Protein AF-A0A817S2L3-F1 (afdb_monomer_lite)

pLDDT: mean 77.54, std 12.98, range [33.69, 95.69]

Radius of gyration: 27.95 Å; chains: 1; bounding box: 59×43×72 Å

Secondary structure (DSSP, 8-state):
-----HHHHHHHHHHHTT-SEEEEEGGGGGGHHHHHHHHHHTT---PEEEEE-----TT----HHHHHHHHHTT-------SSEEEEEETT-S-SSPEEEEEESSSS-GGG-EEEEEE-SEEEEEGGGB-SS--TT--SBBTTB-EEPTTT--EEEEEEEEE-SS-EEEEEEE-----

Foldseek 3Di:
DDDDDCLQVVLVVCQVVVPQEAEEAPVCVVSVVSSQVNCVVVVTDGHHYDHDHDDDDPPDDPDPVVVVVCVVVVDADDDDADAWAKEAAPPDPDPDWDWAWAQRDPPCCVNGTDIDTDDRIDIDHPVQEDQDDDPPRQGAYQPHWDDDPRPRWIKHFDDWDDDPVHIHTYIYTDPPDD

Sequence (178 aa):
CIYPTYDYIHCLNDSIENITYSLCTKEFQSRRSSYYWLCNALDLYCPVQWEYDRLNLQYIVVSKRKIVKLIENNIVRVMVVLDPLKVTITNFPNERMTELAVLNFPVEESRGSHPIQFDSVMYIEKSDISENLTKDFKRLTPNQPCGLKHVALVITTQDIIRCVFNRTITLKEDKRES

Structure (mmCIF, N/CA/C/O backbone):
data_AF-A0A817S2L3-F1
#
_entry.id   AF-A0A817S2L3-F1
#
loop_
_atom_site.group_PDB
_atom_site.id
_atom_site.type_symbol
_atom_site.label_atom_id
_atom_site.label_alt_id
_atom_site.label_comp_id
_atom_site.label_asym_id
_atom_site.label_entity_id
_atom_site.label_seq_id
_atom_site.pdbx_PDB_ins_code
_atom_site.Cartn_x
_atom_site.Cartn_y
_atom_site.Cartn_z
_atom_site.occupancy
_atom_site.B_iso_or_equiv
_atom_site.auth_seq_id
_atom_site.auth_comp_id
_atom_site.auth_asym_id
_atom_site.auth_atom_id
_atom_site.pdbx_PDB_model_num
ATOM 1 N N . CYS A 1 1 ? 7.909 14.314 -33.955 1.00 77.69 1 CYS A N 1
ATOM 2 C CA . CYS A 1 1 ? 9.041 13.847 -33.123 1.00 77.69 1 CYS A CA 1
ATOM 3 C C . CYS A 1 1 ? 8.978 12.326 -33.012 1.00 77.69 1 CYS A C 1
ATOM 5 O O . CYS A 1 1 ? 7.872 11.814 -32.881 1.00 77.69 1 CYS A O 1
ATOM 7 N N . ILE A 1 2 ? 10.112 11.624 -33.111 1.00 94.06 2 ILE A N 1
ATOM 8 C CA . ILE A 1 2 ? 10.205 10.153 -33.021 1.00 94.06 2 ILE A CA 1
ATOM 9 C C . ILE A 1 2 ? 10.892 9.803 -31.694 1.00 94.06 2 ILE A C 1
ATOM 11 O O . ILE A 1 2 ? 11.887 10.439 -31.356 1.00 94.06 2 ILE A O 1
ATOM 15 N N . TYR A 1 3 ? 10.364 8.819 -30.957 1.00 94.81 3 TYR A N 1
ATOM 16 C CA . TYR A 1 3 ? 10.923 8.352 -29.683 1.00 94.81 3 TYR A CA 1
ATOM 17 C C . TYR A 1 3 ? 11.269 6.860 -29.760 1.00 94.81 3 TYR A C 1
ATOM 19 O O . TYR A 1 3 ? 10.450 6.089 -30.271 1.00 94.81 3 TYR A O 1
ATOM 27 N N . PRO A 1 4 ? 12.445 6.438 -29.264 1.00 94.44 4 PRO A N 1
ATOM 28 C CA . PRO A 1 4 ? 12.820 5.033 -29.269 1.00 94.44 4 PRO A CA 1
ATOM 29 C C . PRO A 1 4 ? 12.088 4.233 -28.179 1.00 94.44 4 PRO A C 1
ATOM 31 O O . PRO A 1 4 ? 11.595 4.780 -27.191 1.00 94.44 4 PRO A O 1
ATOM 34 N N . THR A 1 5 ? 11.992 2.918 -28.378 1.00 94.88 5 THR A N 1
ATOM 35 C CA . THR A 1 5 ? 11.349 1.990 -27.437 1.00 94.88 5 THR A CA 1
ATOM 36 C C . THR A 1 5 ? 12.317 1.550 -26.339 1.00 94.88 5 THR A C 1
ATOM 38 O O . THR A 1 5 ? 13.533 1.663 -26.480 1.00 94.88 5 THR A O 1
ATOM 41 N N . TYR A 1 6 ? 11.781 0.996 -25.247 1.00 93.00 6 TYR A N 1
ATOM 42 C CA . TYR A 1 6 ? 12.590 0.486 -24.133 1.00 93.00 6 TYR A CA 1
ATOM 43 C C . TYR A 1 6 ? 13.641 -0.539 -24.585 1.00 93.00 6 TYR A C 1
ATOM 45 O O . TYR A 1 6 ? 14.807 -0.400 -24.235 1.00 93.00 6 TYR A O 1
ATOM 53 N N . ASP A 1 7 ? 13.253 -1.509 -25.420 1.00 92.00 7 ASP A N 1
ATOM 54 C CA . ASP A 1 7 ? 14.154 -2.579 -25.874 1.00 92.00 7 ASP A CA 1
ATOM 55 C C . ASP A 1 7 ? 15.309 -2.058 -26.738 1.00 92.00 7 ASP A C 1
ATOM 57 O O . ASP A 1 7 ? 16.362 -2.683 -26.787 1.00 92.00 7 ASP A O 1
ATOM 61 N N . TYR A 1 8 ? 15.125 -0.903 -27.386 1.00 92.81 8 TYR A N 1
ATOM 62 C CA . TYR A 1 8 ? 16.171 -0.251 -28.167 1.00 92.81 8 TYR A CA 1
ATOM 63 C C . TYR A 1 8 ? 17.132 0.552 -27.282 1.00 92.81 8 TYR A C 1
ATOM 65 O O . TYR A 1 8 ? 18.340 0.492 -27.466 1.00 92.81 8 TYR A O 1
ATOM 73 N N . ILE A 1 9 ? 16.608 1.307 -26.310 1.00 94.69 9 ILE A N 1
ATOM 74 C CA . ILE A 1 9 ? 17.417 2.216 -25.479 1.00 94.69 9 ILE A CA 1
ATOM 75 C C . ILE A 1 9 ? 18.167 1.466 -24.377 1.00 94.69 9 ILE A C 1
ATOM 77 O O . ILE A 1 9 ? 19.278 1.851 -24.037 1.00 94.69 9 ILE A O 1
ATOM 81 N N . HIS A 1 10 ? 17.575 0.418 -23.803 1.00 92.75 10 HIS A N 1
ATOM 82 C CA . HIS A 1 10 ? 18.102 -0.221 -22.597 1.00 92.75 10 HIS A CA 1
ATOM 83 C C . HIS A 1 10 ? 19.536 -0.739 -22.783 1.00 92.75 10 HIS A C 1
ATOM 85 O O . HIS A 1 10 ? 20.422 -0.368 -22.021 1.00 92.75 10 HIS A O 1
ATOM 91 N N . CYS A 1 11 ? 19.788 -1.512 -23.843 1.00 92.44 11 CYS A N 1
ATOM 92 C CA . CYS A 1 11 ? 21.127 -2.029 -24.131 1.00 92.44 11 CYS A CA 1
ATOM 93 C C . CYS A 1 11 ? 22.105 -0.951 -24.610 1.00 92.44 11 CYS A C 1
ATOM 95 O O . CYS A 1 11 ? 23.299 -1.043 -24.337 1.00 92.44 11 CYS A O 1
ATOM 97 N N . LEU A 1 12 ? 21.608 0.077 -25.309 1.00 93.19 12 LEU A N 1
ATOM 98 C CA . LEU A 1 12 ? 22.420 1.207 -25.754 1.00 93.19 12 LEU A CA 1
ATOM 99 C C . LEU A 1 12 ? 22.951 1.996 -24.561 1.00 93.19 12 LEU A C 1
ATOM 101 O O . LEU A 1 12 ? 24.146 2.265 -24.500 1.00 93.19 12 LEU A O 1
ATOM 105 N N . ASN A 1 13 ? 22.080 2.332 -23.610 1.00 94.62 13 ASN A N 1
ATOM 106 C CA . ASN A 1 13 ? 22.473 3.063 -22.413 1.00 94.62 13 ASN A CA 1
ATOM 107 C C . ASN A 1 13 ? 23.458 2.252 -21.572 1.00 94.62 13 ASN A C 1
ATOM 109 O O . ASN A 1 13 ? 24.509 2.780 -21.228 1.00 94.62 13 ASN A O 1
ATOM 113 N N . ASP A 1 14 ? 23.176 0.971 -21.318 1.00 95.62 14 ASP A N 1
ATOM 114 C CA . ASP A 1 14 ? 24.086 0.124 -20.540 1.00 95.62 14 ASP A CA 1
ATOM 115 C C . ASP A 1 14 ? 25.468 0.003 -21.205 1.00 95.62 14 ASP A C 1
ATOM 117 O O . ASP A 1 14 ? 26.495 0.006 -20.525 1.00 95.62 14 ASP A O 1
ATOM 121 N N . SER A 1 15 ? 25.506 -0.069 -22.540 1.00 93.94 15 SER A N 1
ATOM 122 C CA . SER A 1 15 ? 26.752 -0.099 -23.304 1.00 93.94 15 SER A CA 1
ATOM 123 C C . SER A 1 15 ? 27.521 1.223 -23.213 1.00 93.94 15 SER A C 1
ATOM 125 O O . SER A 1 15 ? 28.708 1.222 -22.892 1.00 93.94 15 SER A O 1
ATOM 127 N N . ILE A 1 16 ? 26.844 2.358 -23.434 1.00 94.88 16 ILE A N 1
ATOM 128 C CA . ILE A 1 16 ? 27.438 3.706 -23.383 1.00 94.88 16 ILE A CA 1
ATOM 129 C C . ILE A 1 16 ? 27.963 4.027 -21.978 1.00 94.88 16 ILE A C 1
ATOM 131 O O . ILE A 1 16 ? 29.036 4.614 -21.832 1.00 94.88 16 ILE A O 1
ATOM 135 N N . GLU A 1 17 ? 27.227 3.628 -20.943 1.00 95.44 17 GLU A N 1
ATOM 136 C CA . GLU A 1 17 ? 27.606 3.823 -19.541 1.00 95.44 17 GLU A CA 1
ATOM 137 C C . GLU A 1 17 ? 28.645 2.795 -19.054 1.00 95.44 17 GLU A C 1
ATOM 139 O O . GLU A 1 17 ? 29.128 2.900 -17.927 1.00 95.44 17 GLU A O 1
ATOM 144 N N . ASN A 1 18 ? 29.049 1.840 -19.904 1.00 93.75 18 ASN A N 1
ATOM 145 C CA . ASN A 1 18 ? 29.973 0.748 -19.582 1.00 93.75 18 ASN A CA 1
ATOM 146 C C . ASN A 1 18 ? 29.537 -0.065 -18.349 1.00 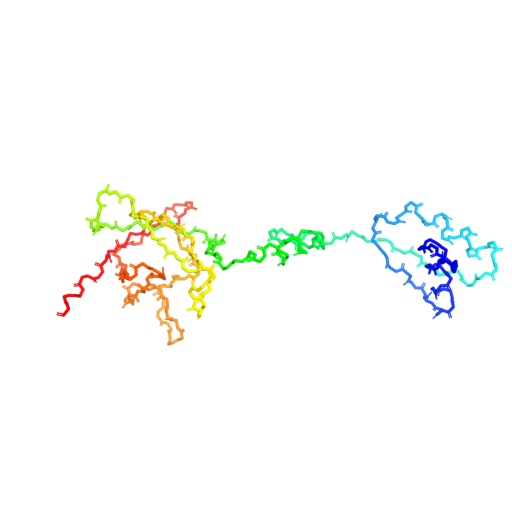93.75 18 ASN A C 1
ATOM 148 O O . ASN A 1 18 ? 30.346 -0.421 -17.486 1.00 93.75 18 ASN A O 1
ATOM 152 N N . ILE A 1 19 ? 28.242 -0.367 -18.257 1.00 92.69 19 ILE A N 1
ATOM 153 C CA . ILE A 1 19 ? 27.680 -1.186 -17.184 1.00 92.69 19 ILE A CA 1
ATOM 154 C C . ILE A 1 19 ? 28.223 -2.609 -17.297 1.00 92.69 19 ILE A C 1
ATOM 156 O O . ILE A 1 19 ? 28.117 -3.251 -18.329 1.00 92.69 19 ILE A O 1
ATOM 160 N N . THR A 1 20 ? 28.788 -3.153 -16.225 1.00 91.31 20 THR A N 1
ATOM 161 C CA . THR A 1 20 ? 29.320 -4.529 -16.245 1.00 91.31 20 THR A CA 1
ATOM 162 C C . THR A 1 20 ? 28.220 -5.577 -16.070 1.00 91.31 20 THR A C 1
ATOM 164 O O . THR A 1 20 ? 28.194 -6.583 -16.781 1.00 91.31 20 THR A O 1
ATOM 167 N N . TYR A 1 21 ? 27.289 -5.320 -15.146 1.00 92.81 21 TYR A N 1
ATOM 168 C CA . TYR A 1 21 ? 26.177 -6.208 -14.809 1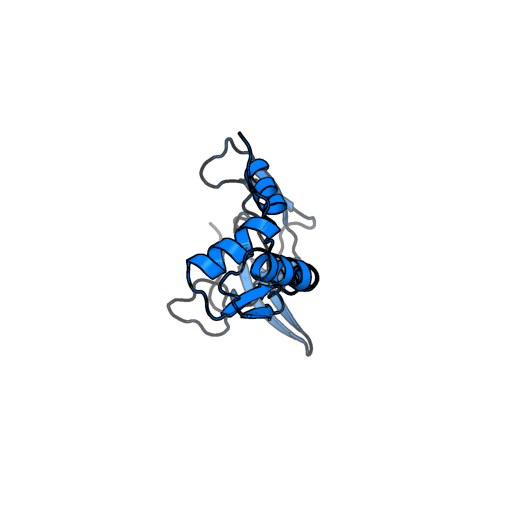.00 92.81 21 TYR A CA 1
ATOM 169 C C . TYR A 1 21 ? 24.853 -5.443 -14.836 1.00 92.81 21 TYR A C 1
ATOM 171 O O . TYR A 1 21 ? 24.560 -4.658 -13.934 1.00 92.81 21 TYR A O 1
ATOM 179 N N . SER A 1 22 ? 24.041 -5.702 -15.859 1.00 90.12 22 SER A N 1
ATOM 180 C CA . SER A 1 22 ? 22.697 -5.140 -15.993 1.00 90.12 22 SER A CA 1
ATOM 181 C C . SER A 1 22 ? 21.699 -6.038 -15.257 1.00 90.12 22 SER A C 1
ATOM 183 O O . SER A 1 22 ? 21.378 -7.147 -15.693 1.00 90.12 22 SER A O 1
ATOM 185 N N . LEU A 1 23 ? 21.263 -5.598 -14.075 1.00 88.81 23 LEU A N 1
ATOM 186 C CA . LEU A 1 23 ? 20.371 -6.362 -13.202 1.00 88.81 23 LEU A CA 1
ATOM 187 C C . LEU A 1 23 ? 18.913 -5.981 -13.465 1.00 88.81 23 LEU A C 1
ATOM 189 O O . LEU A 1 23 ? 18.505 -4.844 -13.235 1.00 88.81 23 LEU A O 1
ATOM 193 N N . CYS A 1 24 ? 18.094 -6.950 -13.859 1.00 87.38 24 CYS A N 1
ATOM 194 C CA . CYS A 1 24 ? 16.674 -6.734 -14.132 1.00 87.38 24 CYS A CA 1
ATOM 195 C C . CYS A 1 24 ? 15.806 -7.849 -13.543 1.00 87.38 24 CYS A C 1
ATOM 197 O O . CYS A 1 24 ? 16.291 -8.809 -12.952 1.00 87.38 24 CYS A O 1
ATOM 199 N N . THR A 1 25 ? 14.491 -7.714 -13.652 1.00 83.75 25 THR A N 1
ATOM 200 C CA . THR A 1 25 ? 13.561 -8.694 -13.090 1.00 83.75 25 THR A CA 1
ATOM 201 C C . THR A 1 25 ? 13.208 -9.778 -14.110 1.00 83.75 25 THR A C 1
ATOM 203 O O . THR A 1 25 ? 13.268 -9.545 -15.319 1.00 83.75 25 THR A O 1
ATOM 206 N N . LYS A 1 26 ? 12.799 -10.972 -13.653 1.00 85.25 26 LYS A N 1
ATOM 207 C CA . LYS A 1 26 ? 12.494 -12.111 -14.546 1.00 85.25 26 LYS A CA 1
ATOM 208 C C . LYS A 1 26 ? 11.430 -11.837 -15.611 1.00 85.25 26 LYS A C 1
ATOM 210 O O . LYS A 1 26 ? 11.405 -12.535 -16.620 1.00 85.25 26 LYS A O 1
ATOM 215 N N . GLU A 1 27 ? 10.589 -10.812 -15.461 1.00 85.75 27 GLU A N 1
ATOM 216 C CA . GLU A 1 27 ? 9.647 -10.421 -16.521 1.00 85.75 27 GLU A CA 1
ATOM 217 C C . GLU A 1 27 ? 10.336 -10.026 -17.838 1.00 85.75 27 GLU A C 1
ATOM 219 O O . GLU A 1 27 ? 9.706 -10.073 -18.894 1.00 85.75 27 GLU A O 1
ATOM 224 N N . PHE A 1 28 ? 11.617 -9.653 -17.790 1.00 89.75 28 PHE A N 1
ATOM 225 C CA . PHE A 1 28 ? 12.395 -9.233 -18.955 1.00 89.75 28 PHE A CA 1
ATOM 226 C C . PHE A 1 28 ? 13.256 -10.349 -19.555 1.00 89.75 28 PHE A C 1
ATOM 228 O O . PHE A 1 28 ? 13.949 -10.116 -20.544 1.00 89.75 28 PHE A O 1
ATOM 235 N N . GLN A 1 29 ? 13.166 -11.574 -19.031 1.00 89.94 29 GLN A N 1
ATOM 236 C CA . GLN A 1 29 ? 13.967 -12.711 -19.487 1.00 89.94 29 GLN A CA 1
ATOM 237 C C . GLN A 1 29 ? 13.806 -12.996 -20.989 1.00 89.94 29 GLN A C 1
ATOM 239 O O . GLN A 1 29 ? 14.785 -13.273 -21.681 1.00 89.94 29 GLN A O 1
ATOM 244 N N . SER A 1 30 ? 12.584 -12.896 -21.521 1.00 92.19 30 SER A N 1
ATOM 245 C CA . SER A 1 30 ? 12.319 -13.119 -22.950 1.00 92.19 30 SER A CA 1
ATOM 246 C C . SER A 1 30 ? 12.966 -12.070 -23.859 1.00 92.19 30 SER A C 1
ATOM 248 O O . SER A 1 30 ? 13.149 -12.328 -25.045 1.00 92.19 30 SER A O 1
ATOM 250 N N . ARG A 1 31 ? 13.334 -10.904 -23.311 1.00 90.06 31 ARG A N 1
ATOM 251 C CA . ARG A 1 31 ? 13.914 -9.773 -24.052 1.00 90.06 31 ARG A CA 1
ATOM 252 C C . ARG A 1 31 ? 15.434 -9.818 -24.136 1.00 90.06 31 ARG A C 1
ATOM 254 O O . ARG A 1 31 ? 16.032 -9.034 -24.871 1.00 90.06 31 ARG A O 1
ATOM 261 N N . ARG A 1 32 ? 16.069 -10.746 -23.422 1.00 92.94 32 ARG A N 1
ATOM 262 C CA . ARG A 1 32 ? 17.525 -10.903 -23.426 1.00 92.94 32 ARG A CA 1
ATOM 263 C C . ARG A 1 32 ? 18.071 -11.229 -24.818 1.00 92.94 32 ARG A C 1
ATOM 265 O O . ARG A 1 32 ? 19.129 -10.744 -25.201 1.00 92.94 32 ARG A O 1
ATOM 272 N N . SER A 1 33 ? 17.335 -12.017 -25.603 1.00 93.50 33 SER A N 1
ATOM 273 C CA . SER A 1 33 ? 17.727 -12.342 -26.980 1.00 93.50 33 SER A CA 1
ATOM 274 C C . SER A 1 33 ? 17.784 -11.093 -27.860 1.00 93.50 33 SER A C 1
ATOM 276 O O . SER A 1 33 ? 18.778 -10.886 -28.550 1.00 93.50 33 SER A O 1
ATOM 278 N N . SER A 1 34 ? 16.767 -10.229 -27.789 1.00 94.31 34 SER A N 1
ATOM 279 C CA . SER A 1 34 ? 16.748 -8.944 -28.500 1.00 94.31 34 SER A CA 1
ATOM 280 C C . SER A 1 34 ? 17.813 -7.970 -27.997 1.00 94.31 34 SER A C 1
ATOM 282 O O . SER A 1 34 ? 18.413 -7.274 -28.810 1.00 94.31 34 SER A O 1
ATOM 284 N N . TYR A 1 35 ? 18.082 -7.958 -26.689 1.00 95.06 35 TYR A N 1
ATOM 285 C CA . TYR A 1 35 ? 19.124 -7.134 -26.075 1.00 95.06 35 TYR A CA 1
ATOM 286 C C . TYR A 1 35 ? 20.501 -7.459 -26.671 1.00 95.06 35 TYR A C 1
ATOM 288 O O . TYR A 1 35 ? 21.171 -6.587 -27.222 1.00 95.06 35 TYR A O 1
ATOM 296 N N . TYR A 1 36 ? 20.888 -8.739 -26.650 1.00 95.12 36 TYR A N 1
ATOM 297 C CA . TYR A 1 36 ? 22.173 -9.181 -27.194 1.00 95.12 36 TYR A CA 1
ATOM 298 C C . TYR A 1 36 ? 22.258 -9.075 -28.708 1.00 95.12 36 TYR A C 1
ATOM 300 O O . TYR A 1 36 ? 23.305 -8.719 -29.244 1.00 95.12 36 TYR A O 1
ATOM 308 N N . TRP A 1 37 ? 21.161 -9.363 -29.407 1.00 95.69 37 TRP A N 1
ATOM 309 C CA . TRP A 1 37 ? 21.112 -9.181 -30.850 1.00 95.69 37 TRP A CA 1
ATOM 310 C C . TRP A 1 37 ? 21.430 -7.732 -31.236 1.00 95.69 37 TRP A C 1
ATOM 312 O O . TRP A 1 37 ? 22.236 -7.516 -32.137 1.00 95.69 37 TRP A O 1
ATOM 322 N N . LEU A 1 38 ? 20.859 -6.752 -30.527 1.00 94.94 38 LEU A N 1
ATOM 323 C CA . LEU A 1 38 ? 21.062 -5.338 -30.829 1.00 94.94 38 LEU A CA 1
ATOM 324 C C . LEU A 1 38 ? 22.493 -4.873 -30.516 1.00 94.94 38 LEU A C 1
ATOM 326 O O . LEU A 1 38 ? 23.087 -4.185 -31.344 1.00 94.94 38 LEU A O 1
ATOM 330 N N . CYS A 1 39 ? 23.073 -5.297 -29.386 1.00 93.88 39 CYS A N 1
ATOM 331 C CA . CYS A 1 39 ? 24.486 -5.037 -29.076 1.00 93.88 39 CYS A CA 1
ATOM 332 C C . CYS A 1 39 ? 25.419 -5.574 -30.169 1.00 93.88 39 CYS A C 1
ATOM 334 O O . CYS A 1 39 ? 26.309 -4.858 -30.617 1.00 93.88 39 CYS A O 1
ATOM 336 N N . ASN A 1 40 ? 25.186 -6.805 -30.634 1.00 94.75 40 ASN A N 1
ATOM 337 C CA . ASN A 1 40 ? 26.018 -7.439 -31.657 1.00 94.75 40 ASN A CA 1
ATOM 338 C C . ASN A 1 40 ? 25.831 -6.804 -33.041 1.00 94.75 40 ASN A C 1
ATOM 340 O O . ASN A 1 40 ? 26.794 -6.650 -33.783 1.00 94.75 40 ASN A O 1
ATOM 344 N N . ALA A 1 41 ? 24.599 -6.437 -33.404 1.00 95.69 41 ALA A N 1
ATOM 345 C CA . ALA A 1 41 ? 24.304 -5.833 -34.702 1.00 95.69 41 ALA A CA 1
ATOM 346 C C . ALA A 1 41 ? 24.926 -4.437 -34.862 1.00 95.69 41 ALA A C 1
ATOM 348 O O . ALA A 1 41 ? 25.244 -4.035 -35.980 1.00 95.69 41 ALA A O 1
ATOM 349 N N . LEU A 1 42 ? 25.080 -3.705 -33.756 1.00 93.94 42 LEU A N 1
ATOM 350 C CA . LEU A 1 42 ? 25.657 -2.359 -33.723 1.00 93.94 42 LEU A CA 1
ATOM 351 C C . LEU A 1 42 ? 27.139 -2.340 -33.314 1.00 93.94 42 LEU A C 1
ATOM 353 O O . LEU A 1 42 ? 27.706 -1.256 -33.213 1.00 93.94 42 LEU A O 1
ATOM 357 N N . ASP A 1 43 ? 27.743 -3.512 -33.093 1.00 94.88 43 ASP A N 1
ATOM 358 C CA . ASP A 1 43 ? 29.132 -3.684 -32.641 1.00 94.88 43 ASP A CA 1
ATOM 359 C C . ASP A 1 43 ? 29.460 -2.878 -31.369 1.00 94.88 43 ASP A C 1
ATOM 361 O O . ASP A 1 43 ? 30.415 -2.106 -31.289 1.00 94.88 43 ASP A O 1
ATOM 365 N N . LEU A 1 44 ? 28.594 -3.017 -30.365 1.00 92.88 44 LEU A N 1
ATOM 366 C CA . LEU A 1 44 ? 28.663 -2.282 -29.106 1.00 92.88 44 LEU A CA 1
ATOM 367 C C . LEU A 1 44 ? 29.249 -3.124 -27.973 1.00 92.88 44 LEU A C 1
ATOM 369 O O . LEU A 1 44 ? 29.161 -4.354 -27.972 1.00 92.88 44 LEU A O 1
ATOM 373 N N . TYR A 1 45 ? 29.765 -2.450 -26.939 1.00 93.12 45 TYR A N 1
ATOM 374 C CA . TYR A 1 45 ? 30.115 -3.113 -25.683 1.00 93.12 45 TYR A CA 1
ATOM 375 C C . TYR A 1 45 ? 28.886 -3.848 -25.134 1.00 93.12 45 TYR A C 1
ATOM 377 O O . TYR A 1 45 ? 27.832 -3.240 -24.945 1.00 93.12 45 TYR A O 1
ATOM 385 N N . CYS A 1 46 ? 29.017 -5.157 -24.925 1.00 92.00 46 CYS A N 1
ATOM 386 C CA . CYS A 1 46 ? 27.911 -6.042 -24.590 1.00 92.00 46 CYS A CA 1
ATOM 387 C C . CYS A 1 46 ? 27.926 -6.397 -23.090 1.00 92.00 46 CYS A C 1
ATOM 389 O O . CYS A 1 46 ? 28.650 -7.313 -22.685 1.00 92.00 46 CYS A O 1
ATOM 391 N N . PRO A 1 47 ? 27.134 -5.706 -22.256 1.00 93.12 47 PRO A N 1
ATOM 392 C CA . PRO A 1 47 ? 27.073 -5.948 -20.817 1.00 93.12 47 PRO A CA 1
ATOM 393 C C . PRO A 1 47 ? 26.350 -7.264 -20.490 1.00 93.12 47 PRO A C 1
ATOM 395 O O . PRO A 1 47 ? 25.543 -7.775 -21.273 1.00 93.12 47 PRO A O 1
ATOM 398 N N . VAL A 1 48 ? 26.615 -7.835 -19.312 1.00 91.44 48 VAL A N 1
ATOM 399 C CA . VAL A 1 48 ? 25.975 -9.094 -18.901 1.00 91.44 48 VAL A CA 1
ATOM 400 C C . VAL A 1 48 ? 24.638 -8.803 -18.224 1.00 91.44 48 VAL A C 1
ATOM 402 O O . VAL A 1 48 ? 24.605 -8.168 -17.170 1.00 91.44 48 VAL A O 1
ATOM 405 N N . GLN A 1 49 ? 23.537 -9.297 -18.794 1.00 90.50 49 GLN A N 1
ATOM 406 C CA . GLN A 1 49 ? 22.201 -9.151 -18.219 1.00 90.50 49 GLN A CA 1
ATOM 407 C C . GLN A 1 49 ? 21.885 -10.323 -17.279 1.00 90.50 49 GLN A C 1
ATOM 409 O O . GLN A 1 49 ? 21.964 -11.484 -17.681 1.00 90.50 49 GLN A O 1
ATOM 414 N N . TRP A 1 50 ? 21.491 -10.014 -16.043 1.00 88.88 50 TRP A N 1
ATOM 415 C CA . TRP A 1 50 ? 21.066 -10.992 -15.038 1.00 88.88 50 TRP A CA 1
ATOM 416 C C . TRP A 1 50 ? 19.662 -10.691 -14.531 1.00 88.88 50 TRP A C 1
ATOM 418 O O . TRP A 1 50 ? 19.330 -9.544 -14.224 1.00 88.88 50 TRP A O 1
ATOM 428 N N . GLU A 1 51 ? 18.850 -11.737 -14.391 1.00 90.19 51 GLU A N 1
ATOM 429 C CA . GLU A 1 51 ? 17.486 -11.632 -13.890 1.00 90.19 51 GLU A CA 1
ATOM 430 C C . GLU A 1 51 ? 17.318 -12.167 -12.473 1.00 90.19 51 GLU A C 1
ATOM 432 O O . GLU A 1 51 ? 17.789 -13.252 -12.130 1.00 90.19 51 GLU A O 1
ATOM 437 N N . TYR A 1 52 ? 16.537 -11.443 -11.678 1.00 84.31 52 TYR A N 1
ATOM 438 C CA . TYR A 1 52 ? 16.114 -11.855 -10.344 1.00 84.31 52 TYR A CA 1
ATOM 439 C C . TYR A 1 52 ? 14.588 -11.789 -10.189 1.00 84.31 52 TYR A C 1
ATOM 441 O O . TYR A 1 52 ? 13.878 -11.135 -10.959 1.00 84.31 52 TYR A O 1
ATOM 449 N N . ASP A 1 53 ? 14.055 -12.505 -9.198 1.00 69.75 53 ASP A N 1
ATOM 450 C CA . ASP A 1 53 ? 12.624 -12.465 -8.885 1.00 69.75 53 ASP A CA 1
ATOM 451 C C . ASP A 1 53 ? 12.261 -11.178 -8.137 1.00 69.75 53 ASP A C 1
ATOM 453 O O . ASP A 1 53 ? 12.987 -10.727 -7.249 1.00 69.75 53 ASP A O 1
ATOM 457 N N . ARG A 1 54 ? 11.104 -10.592 -8.462 1.00 72.56 54 ARG A N 1
ATOM 458 C CA . ARG A 1 54 ? 10.582 -9.445 -7.710 1.00 72.56 54 ARG A CA 1
ATOM 459 C C . ARG A 1 54 ? 10.099 -9.873 -6.330 1.00 72.56 54 ARG A C 1
ATOM 461 O O . ARG A 1 54 ? 9.380 -10.860 -6.186 1.00 72.56 54 ARG A O 1
ATOM 468 N N . LEU A 1 55 ? 10.418 -9.060 -5.325 1.00 64.19 55 LEU A N 1
ATOM 469 C CA . LEU A 1 55 ? 9.856 -9.203 -3.987 1.00 64.19 55 LEU A CA 1
ATOM 470 C C . LEU A 1 55 ? 8.377 -8.789 -3.993 1.00 64.19 55 LEU A C 1
ATOM 472 O O . LEU A 1 55 ? 8.049 -7.619 -4.186 1.00 64.19 55 LEU A O 1
ATOM 476 N N . ASN A 1 56 ? 7.488 -9.748 -3.740 1.00 52.34 56 ASN A N 1
ATOM 477 C CA . ASN A 1 56 ? 6.058 -9.498 -3.571 1.00 52.34 56 ASN A CA 1
ATOM 478 C C . ASN A 1 56 ? 5.722 -9.406 -2.077 1.00 52.34 56 ASN A C 1
ATOM 480 O O . ASN A 1 56 ? 5.581 -10.421 -1.398 1.00 52.34 56 ASN A O 1
ATOM 484 N N . LEU A 1 57 ? 5.593 -8.180 -1.568 1.00 46.03 57 LEU A N 1
ATOM 485 C CA . LEU A 1 57 ? 5.137 -7.912 -0.203 1.00 46.03 57 LEU A CA 1
ATOM 486 C C . LEU A 1 57 ? 3.622 -8.138 -0.102 1.00 46.03 57 LEU A C 1
ATOM 488 O O . LEU A 1 57 ? 2.851 -7.609 -0.905 1.00 46.03 57 LEU A O 1
ATOM 492 N N . GLN A 1 58 ? 3.190 -8.916 0.891 1.00 41.91 58 GLN A N 1
ATOM 493 C CA . GLN A 1 58 ? 1.768 -9.119 1.171 1.00 41.91 58 GLN A CA 1
ATOM 494 C C . GLN A 1 58 ? 1.168 -7.860 1.824 1.00 41.91 58 GLN A C 1
ATOM 496 O O . GLN A 1 58 ? 1.853 -7.146 2.552 1.00 41.91 58 GLN A O 1
ATOM 501 N N . TYR A 1 59 ? -0.114 -7.588 1.553 1.00 43.12 59 TYR A N 1
ATOM 502 C CA . TYR A 1 59 ? -0.902 -6.480 2.128 1.00 43.12 59 TYR A CA 1
ATOM 503 C C . TYR A 1 59 ? -0.461 -5.042 1.771 1.0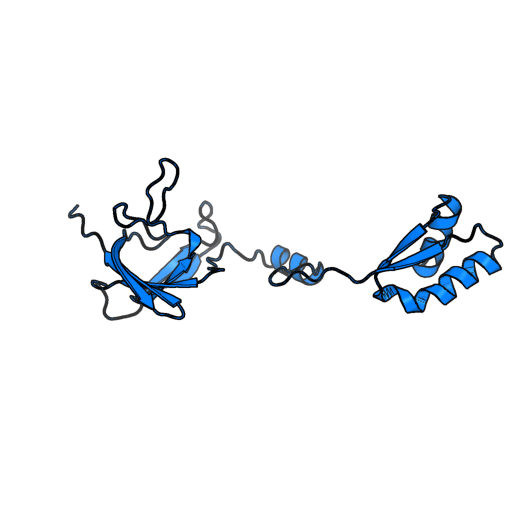0 43.12 59 TYR A C 1
ATOM 505 O O . TYR A 1 59 ? -0.952 -4.088 2.368 1.00 43.12 59 TYR A O 1
ATOM 513 N N . ILE A 1 60 ? 0.386 -4.856 0.748 1.00 55.28 60 ILE A N 1
ATOM 514 C CA . ILE A 1 60 ? 0.754 -3.534 0.206 1.00 55.28 60 ILE A CA 1
ATOM 515 C C . ILE A 1 60 ? 0.322 -3.419 -1.260 1.00 55.28 60 ILE A C 1
ATOM 517 O O . ILE A 1 60 ? 0.514 -4.326 -2.071 1.00 55.28 60 ILE A O 1
ATOM 521 N N . VAL A 1 61 ? -0.240 -2.266 -1.630 1.00 58.69 61 VAL A N 1
ATOM 522 C CA . VAL A 1 61 ? -0.610 -1.957 -3.017 1.00 58.69 61 VAL A CA 1
ATOM 523 C C . VAL A 1 61 ? 0.509 -1.155 -3.683 1.00 58.69 61 VAL A C 1
ATOM 525 O O . VAL A 1 61 ? 0.618 0.044 -3.471 1.00 58.69 61 VAL A O 1
ATOM 528 N N . VAL A 1 62 ? 1.316 -1.804 -4.531 1.00 62.09 62 VAL A N 1
ATOM 529 C CA . VAL A 1 62 ? 2.445 -1.165 -5.260 1.00 62.09 62 VAL A CA 1
ATOM 530 C C . VAL A 1 62 ? 2.052 -0.715 -6.681 1.00 62.09 62 VAL A C 1
ATOM 532 O O . VAL A 1 62 ? 2.775 0.001 -7.370 1.00 62.09 62 VAL A O 1
ATOM 535 N N . SER A 1 63 ? 0.876 -1.123 -7.166 1.00 71.50 63 SER A N 1
ATOM 536 C CA . SER A 1 63 ? 0.431 -0.793 -8.525 1.00 71.50 63 SER A CA 1
ATOM 537 C C . SER A 1 63 ? 0.142 0.704 -8.673 1.00 71.50 63 SER A C 1
ATOM 539 O O . SER A 1 63 ? -0.839 1.193 -8.116 1.00 71.50 63 SER A O 1
ATOM 541 N N . LYS A 1 64 ? 0.919 1.408 -9.512 1.00 66.25 64 LYS A N 1
ATOM 542 C CA . LYS A 1 64 ? 0.722 2.839 -9.822 1.00 66.25 64 LYS A CA 1
ATOM 543 C C . LYS A 1 64 ? -0.719 3.166 -10.217 1.00 66.25 64 LYS A C 1
ATOM 545 O O . LYS A 1 64 ? -1.265 4.143 -9.733 1.00 66.25 64 LYS A O 1
ATOM 550 N N . ARG A 1 65 ? -1.367 2.328 -11.036 1.00 69.88 65 ARG A N 1
ATOM 551 C CA . ARG A 1 65 ? -2.777 2.520 -11.435 1.00 69.88 65 ARG A CA 1
ATOM 552 C C . ARG A 1 65 ? -3.723 2.494 -10.233 1.00 69.88 65 ARG A C 1
ATOM 554 O O . ARG A 1 65 ? -4.625 3.316 -10.149 1.00 69.88 65 ARG A O 1
ATOM 561 N N . LYS A 1 66 ? -3.511 1.557 -9.302 1.00 60.81 66 LYS A N 1
ATOM 562 C CA . LYS A 1 66 ? -4.323 1.445 -8.083 1.00 60.81 66 LYS A CA 1
ATOM 563 C C . LYS A 1 66 ? -4.036 2.601 -7.121 1.00 60.81 66 LYS A C 1
ATOM 565 O O . LYS A 1 66 ? -4.980 3.149 -6.577 1.00 60.81 66 LYS A O 1
ATOM 570 N N . ILE A 1 67 ? -2.774 3.007 -6.969 1.00 66.44 67 ILE A N 1
ATOM 571 C CA . ILE A 1 67 ? -2.371 4.151 -6.134 1.00 66.44 67 ILE A CA 1
ATOM 572 C C . ILE A 1 67 ? -2.952 5.459 -6.679 1.00 66.44 67 ILE A C 1
ATOM 574 O O . ILE A 1 67 ? -3.559 6.209 -5.928 1.00 66.44 67 ILE A O 1
ATOM 578 N N . VAL A 1 68 ? -2.830 5.716 -7.983 1.00 69.44 68 VAL A N 1
ATOM 579 C CA . VAL A 1 68 ? -3.422 6.898 -8.626 1.00 69.44 68 VAL A CA 1
ATOM 580 C C . VAL A 1 68 ? -4.932 6.899 -8.434 1.00 69.44 68 VAL A C 1
ATOM 582 O O . VAL A 1 68 ? -5.476 7.912 -8.027 1.00 69.44 68 VAL A O 1
ATOM 585 N N . LYS A 1 69 ? -5.594 5.746 -8.573 1.00 69.00 69 LYS A N 1
ATOM 586 C CA . LYS A 1 69 ? -7.023 5.630 -8.279 1.00 69.00 69 LYS A CA 1
ATOM 587 C C . LYS A 1 69 ? -7.344 5.931 -6.806 1.00 69.00 69 LYS A C 1
ATOM 589 O O . LYS A 1 69 ? -8.347 6.578 -6.544 1.00 69.00 69 LYS A O 1
ATOM 594 N N . LEU A 1 70 ? -6.520 5.507 -5.845 1.00 69.19 70 LEU A N 1
ATOM 595 C CA . LEU A 1 70 ? -6.703 5.852 -4.425 1.00 69.19 70 LEU A CA 1
ATOM 596 C C . LEU A 1 70 ? -6.550 7.362 -4.174 1.00 69.19 70 LEU A C 1
ATOM 598 O O . LEU A 1 70 ? -7.322 7.926 -3.402 1.00 69.19 70 LEU A O 1
ATOM 602 N N . ILE A 1 71 ? -5.597 8.004 -4.859 1.00 69.12 71 ILE A N 1
ATOM 603 C CA . ILE A 1 71 ? -5.344 9.450 -4.785 1.00 69.12 71 ILE A CA 1
ATOM 604 C C . ILE A 1 71 ? -6.480 10.237 -5.453 1.00 69.12 71 ILE A C 1
ATOM 606 O O . ILE A 1 71 ? -7.039 11.137 -4.844 1.00 69.12 71 ILE A O 1
ATOM 610 N N . GLU A 1 72 ? -6.875 9.878 -6.674 1.00 72.25 72 GLU A N 1
ATOM 611 C CA . GLU A 1 72 ? -7.946 10.538 -7.437 1.00 72.25 72 GLU A CA 1
ATOM 612 C C . GLU A 1 72 ? -9.307 10.420 -6.749 1.00 72.25 72 GLU A C 1
ATOM 614 O O . GLU A 1 72 ? -10.095 11.362 -6.757 1.00 72.25 72 GLU A O 1
ATOM 619 N N . ASN A 1 73 ? -9.576 9.273 -6.122 1.00 63.03 73 ASN A N 1
ATOM 620 C CA . ASN A 1 73 ? -10.803 9.057 -5.358 1.00 63.03 73 ASN A CA 1
ATOM 621 C C . ASN A 1 73 ? -10.698 9.563 -3.907 1.00 63.03 73 ASN A C 1
ATOM 623 O O . ASN A 1 73 ? -11.645 9.386 -3.146 1.00 63.03 73 ASN A O 1
ATOM 627 N N . ASN A 1 74 ? -9.575 10.188 -3.520 1.00 59.12 74 ASN A N 1
ATOM 628 C CA . ASN A 1 74 ? -9.334 10.787 -2.200 1.00 59.12 74 ASN A CA 1
ATOM 629 C C . ASN A 1 74 ? -9.697 9.870 -1.007 1.00 59.12 74 ASN A C 1
ATOM 631 O O . ASN A 1 74 ? -10.219 10.338 0.004 1.00 59.12 74 ASN A O 1
ATOM 635 N N . ILE A 1 75 ? -9.425 8.563 -1.120 1.00 63.06 75 ILE A N 1
ATOM 636 C CA . ILE A 1 75 ? -9.813 7.522 -0.144 1.00 63.06 75 ILE A CA 1
ATOM 637 C C . ILE A 1 75 ? -8.793 7.525 1.021 1.00 63.06 75 ILE A C 1
ATOM 639 O O . ILE A 1 75 ? -7.678 7.043 0.836 1.00 63.06 75 ILE A O 1
ATOM 643 N N . VAL A 1 76 ? -8.989 8.305 2.101 1.00 58.62 76 VAL A N 1
ATOM 644 C CA . VAL A 1 76 ? -9.809 8.137 3.340 1.00 58.62 76 VAL A CA 1
ATOM 645 C C . VAL A 1 76 ? -9.024 7.471 4.483 1.00 58.62 76 VAL A C 1
ATOM 647 O O . VAL A 1 76 ? -8.458 6.390 4.335 1.00 58.62 76 VAL A O 1
ATOM 650 N N . ARG A 1 77 ? -9.016 8.116 5.662 1.00 57.97 77 ARG A N 1
ATOM 651 C CA . ARG A 1 77 ? -8.551 7.505 6.916 1.00 57.97 77 ARG A CA 1
ATOM 652 C C . ARG A 1 77 ? -9.578 6.474 7.372 1.00 57.97 77 ARG A C 1
ATOM 654 O O . ARG A 1 77 ? -10.630 6.838 7.881 1.00 57.97 77 ARG A O 1
ATOM 661 N N . VAL A 1 78 ? -9.242 5.203 7.215 1.00 65.19 78 VAL A N 1
ATOM 662 C CA . VAL A 1 78 ? -10.025 4.078 7.734 1.00 65.19 78 VAL A CA 1
ATOM 663 C C . VAL A 1 78 ? -9.299 3.433 8.910 1.00 65.19 78 VAL A C 1
ATOM 665 O O . VAL A 1 78 ? -8.070 3.470 8.988 1.00 65.19 78 VAL A O 1
ATOM 668 N N . MET A 1 79 ? -10.057 2.859 9.843 1.00 65.69 79 MET A N 1
ATOM 669 C CA . MET A 1 79 ? -9.490 2.018 10.896 1.00 65.69 79 MET A CA 1
ATOM 670 C C . MET A 1 79 ? -9.306 0.603 10.351 1.00 65.69 79 MET A C 1
ATOM 672 O O . MET A 1 79 ? -10.243 0.015 9.817 1.00 65.69 79 MET A O 1
ATOM 676 N N . VAL A 1 80 ? -8.094 0.069 10.478 1.00 76.25 80 VAL A N 1
ATOM 677 C CA . VAL A 1 80 ? -7.750 -1.307 10.108 1.00 76.25 80 VAL A CA 1
ATOM 678 C C . VAL A 1 80 ? -6.981 -1.910 11.272 1.00 76.25 80 VAL A C 1
ATOM 680 O O . VAL A 1 80 ? -6.109 -1.247 11.827 1.00 76.25 80 VAL A O 1
ATOM 683 N N . VAL A 1 81 ? -7.321 -3.147 11.626 1.00 72.69 81 VAL A N 1
ATOM 684 C CA . VAL A 1 81 ? -6.613 -3.952 12.624 1.00 72.69 81 VAL A CA 1
ATOM 685 C C . VAL A 1 81 ? -5.889 -5.076 11.884 1.00 72.69 81 VAL A C 1
ATOM 687 O O . VAL A 1 81 ? -6.534 -5.879 11.211 1.00 72.69 81 VAL A O 1
ATOM 690 N N . LEU A 1 82 ? -4.562 -5.098 11.963 1.00 77.38 82 LEU A N 1
ATOM 691 C CA . LEU A 1 82 ? -3.671 -6.014 11.257 1.00 77.38 82 LEU A CA 1
ATOM 692 C C . LEU A 1 82 ? -3.458 -7.324 12.024 1.00 77.38 82 LEU A C 1
ATOM 694 O O . LEU A 1 82 ? -3.494 -8.385 11.404 1.00 77.38 82 LEU A O 1
ATOM 698 N N . ASP A 1 83 ? -3.266 -7.266 13.346 1.00 79.88 83 ASP A N 1
ATOM 699 C CA . ASP A 1 83 ? -3.183 -8.444 14.221 1.00 79.88 83 ASP A CA 1
ATOM 700 C C . ASP A 1 83 ? -4.387 -8.457 15.181 1.00 79.88 83 ASP A C 1
ATOM 702 O O . ASP A 1 83 ? -4.324 -7.887 16.279 1.00 79.88 83 ASP A O 1
ATOM 706 N N . PRO A 1 84 ? -5.529 -9.039 14.757 1.00 82.00 84 PRO A N 1
ATOM 707 C CA . PRO A 1 84 ? -6.798 -8.871 15.443 1.00 82.00 84 PRO A CA 1
ATOM 708 C C . PRO A 1 84 ? -6.845 -9.632 16.760 1.00 82.00 84 PRO A C 1
ATOM 710 O O . PRO A 1 84 ? -6.735 -10.857 16.817 1.00 82.00 84 PRO A O 1
ATOM 713 N N . LEU A 1 85 ? -7.138 -8.899 17.826 1.00 81.00 85 LEU A N 1
ATOM 714 C CA . LEU A 1 85 ? -7.465 -9.454 19.123 1.00 81.00 85 LEU A CA 1
ATOM 715 C C . LEU A 1 85 ? -8.934 -9.198 19.444 1.00 81.00 85 LEU A C 1
ATOM 717 O O . LEU A 1 85 ? -9.382 -8.052 19.502 1.00 81.00 85 LEU A O 1
ATOM 721 N N . LYS A 1 86 ? -9.687 -10.282 19.655 1.00 83.94 86 LYS A N 1
ATOM 722 C CA . LYS A 1 86 ? -11.115 -10.205 19.970 1.00 83.94 86 LYS A CA 1
ATOM 723 C C . LYS A 1 86 ? -11.321 -9.640 21.372 1.00 83.94 86 LYS A C 1
ATOM 725 O O . LYS A 1 86 ? -10.782 -10.168 22.349 1.00 83.94 86 LYS A O 1
ATOM 730 N N . VAL A 1 87 ? -12.177 -8.630 21.448 1.00 81.62 87 VAL A N 1
ATOM 731 C CA . VAL A 1 87 ? -12.589 -7.951 22.670 1.00 81.62 87 VAL A CA 1
ATOM 732 C C . VAL A 1 87 ? -14.105 -8.005 22.808 1.00 81.62 87 VAL A C 1
ATOM 734 O O . VAL A 1 87 ? -14.827 -7.809 21.835 1.00 81.62 87 VAL A O 1
ATOM 737 N N . THR A 1 88 ? -14.593 -8.287 24.014 1.00 85.19 88 THR A N 1
ATOM 738 C CA . THR A 1 88 ? -16.026 -8.261 24.347 1.00 85.19 88 THR A CA 1
ATOM 739 C C . THR A 1 88 ? -16.271 -7.314 25.516 1.00 85.19 88 THR A C 1
ATOM 741 O O . THR A 1 88 ? -15.653 -7.477 26.566 1.00 85.19 88 THR A O 1
ATOM 744 N N . ILE A 1 89 ? -17.153 -6.333 25.332 1.00 83.44 89 ILE A N 1
ATOM 745 C CA . ILE A 1 89 ? -17.587 -5.373 26.351 1.00 83.44 89 ILE A CA 1
ATOM 746 C C . ILE A 1 89 ? -18.785 -5.972 27.095 1.00 83.44 89 ILE A C 1
ATOM 748 O O . ILE A 1 89 ? -19.831 -6.215 26.497 1.00 83.44 89 ILE A O 1
ATOM 752 N N . THR A 1 90 ? -18.640 -6.229 28.394 1.00 84.38 90 THR A N 1
ATOM 753 C CA . THR A 1 90 ? -19.639 -6.966 29.194 1.00 84.38 90 THR A CA 1
ATOM 754 C C . THR A 1 90 ? -20.846 -6.137 29.607 1.00 84.38 90 THR A C 1
ATOM 756 O O . THR A 1 90 ? -21.943 -6.669 29.737 1.00 84.38 90 THR A O 1
ATOM 759 N N . ASN A 1 91 ? -20.658 -4.839 29.826 1.00 83.25 91 ASN A N 1
ATOM 760 C CA . ASN A 1 91 ? -21.681 -3.901 30.289 1.00 83.25 91 ASN A CA 1
ATOM 761 C C . ASN A 1 91 ? -22.106 -2.922 29.190 1.00 83.25 91 ASN A C 1
ATOM 763 O O . ASN A 1 91 ? -22.351 -1.751 29.474 1.00 83.25 91 ASN A O 1
ATOM 767 N N . PHE A 1 92 ? -22.165 -3.400 27.947 1.00 76.38 92 PHE A N 1
ATOM 768 C CA . PHE A 1 92 ? -22.524 -2.579 26.801 1.00 76.38 92 PHE A CA 1
ATOM 769 C C . PHE A 1 92 ? -23.952 -2.012 26.962 1.00 76.38 92 PHE A C 1
ATOM 771 O O . PHE A 1 92 ? -24.881 -2.792 27.178 1.00 76.38 92 PHE A O 1
ATOM 778 N N . PRO A 1 93 ? -24.157 -0.680 26.895 1.00 65.69 93 PRO A N 1
ATOM 779 C CA . PRO A 1 93 ? -25.431 -0.054 27.265 1.00 65.69 93 PRO A CA 1
ATOM 780 C C . PRO A 1 93 ? -26.568 -0.303 26.263 1.00 65.69 93 PRO A C 1
ATOM 782 O O . PRO A 1 93 ? -27.732 -0.140 26.622 1.00 65.69 93 PRO A O 1
ATOM 785 N N . ASN A 1 94 ? -26.249 -0.703 25.028 1.00 62.81 94 ASN A N 1
ATOM 786 C CA . ASN A 1 94 ? -27.219 -0.874 23.949 1.00 62.81 94 ASN A CA 1
ATOM 787 C C . ASN A 1 94 ? -27.373 -2.354 23.578 1.00 62.81 94 ASN A C 1
ATOM 789 O O . ASN A 1 94 ? -26.407 -3.009 23.220 1.00 62.81 94 ASN A O 1
ATOM 793 N N . GLU A 1 95 ? -28.598 -2.880 23.539 1.00 59.22 95 GLU A N 1
ATOM 794 C CA . GLU A 1 95 ? -28.855 -4.250 23.046 1.00 59.22 95 GLU A CA 1
ATOM 795 C C . GLU A 1 95 ? -28.707 -4.385 21.512 1.00 59.22 95 GLU A C 1
ATOM 797 O O . GLU A 1 95 ? -28.909 -5.461 20.950 1.00 59.22 95 GLU A O 1
ATOM 802 N N . ARG A 1 96 ? -28.390 -3.289 20.806 1.00 61.28 96 ARG A N 1
ATOM 803 C CA . ARG A 1 96 ? -28.288 -3.221 19.341 1.00 61.28 96 ARG A CA 1
ATOM 804 C C . ARG A 1 96 ? -27.011 -2.509 18.899 1.00 61.28 96 ARG A C 1
ATOM 806 O O . ARG A 1 96 ? -26.507 -1.626 19.593 1.00 61.28 96 ARG A O 1
ATOM 813 N N . MET A 1 97 ? -26.549 -2.855 17.696 1.00 63.69 97 MET A N 1
ATOM 814 C CA . MET A 1 97 ? -25.451 -2.168 17.010 1.00 63.69 97 MET A CA 1
ATOM 815 C C . MET A 1 97 ? -25.728 -0.664 16.913 1.00 63.69 97 MET A C 1
ATOM 817 O O . MET A 1 97 ? -26.811 -0.248 16.502 1.00 63.69 97 MET A O 1
ATOM 821 N N . THR A 1 98 ? -24.741 0.142 17.297 1.00 71.19 98 THR A N 1
ATOM 822 C CA . THR A 1 98 ? -24.797 1.606 17.231 1.00 71.19 98 THR A CA 1
ATOM 823 C C . THR A 1 98 ? -24.061 2.078 15.984 1.00 71.19 98 THR A C 1
ATOM 825 O O . THR A 1 98 ? -22.911 1.702 15.765 1.00 71.19 98 THR A O 1
ATOM 828 N N . GLU A 1 99 ? -24.709 2.896 15.159 1.00 75.25 99 GLU A N 1
ATOM 829 C CA . GLU A 1 99 ? -24.086 3.497 13.978 1.00 75.25 99 GLU A CA 1
ATOM 830 C C . GLU A 1 99 ? -23.503 4.868 14.342 1.00 75.25 99 GLU A C 1
ATOM 832 O O . GLU A 1 99 ? -24.198 5.735 14.870 1.00 75.25 99 GLU A O 1
ATOM 837 N N . LEU A 1 100 ? -22.208 5.053 14.089 1.00 75.31 100 LEU A N 1
ATOM 838 C CA . LEU A 1 100 ? -21.460 6.266 14.407 1.00 75.31 100 LEU A CA 1
ATOM 839 C C . LEU A 1 100 ? -20.922 6.890 13.123 1.00 75.31 100 LEU A C 1
ATOM 841 O O . LEU A 1 100 ? -20.217 6.234 12.362 1.00 75.31 100 LEU A O 1
ATOM 845 N N . ALA A 1 101 ? -21.205 8.170 12.894 1.00 79.50 101 ALA A N 1
ATOM 846 C CA . ALA A 1 101 ? -20.638 8.901 11.768 1.00 79.50 101 ALA A CA 1
ATOM 847 C C . ALA A 1 101 ? -19.224 9.396 12.113 1.00 79.50 101 ALA A C 1
ATOM 849 O O . ALA A 1 101 ? -19.045 10.271 12.959 1.00 79.50 101 ALA A O 1
ATOM 850 N N . VAL A 1 102 ? -18.211 8.859 11.436 1.00 77.06 102 VAL A N 1
ATOM 851 C CA . VAL A 1 102 ? -16.811 9.258 11.594 1.00 77.06 102 VAL A CA 1
ATOM 852 C C . VAL A 1 102 ? -16.402 10.178 10.457 1.00 77.06 102 VAL A C 1
ATOM 854 O O . VAL A 1 102 ? -16.535 9.842 9.283 1.00 77.06 102 VAL A O 1
ATOM 857 N N . LEU A 1 103 ? -15.886 11.357 10.803 1.00 74.75 103 LEU A N 1
ATOM 858 C CA . LEU A 1 103 ? -15.350 12.296 9.822 1.00 74.75 103 LEU A CA 1
ATOM 859 C C . LEU A 1 103 ? -14.216 11.646 9.026 1.00 74.75 103 LEU A C 1
ATOM 861 O O . LEU A 1 103 ? -13.282 11.078 9.597 1.00 74.75 103 LEU A O 1
ATOM 865 N N . ASN A 1 104 ? -14.258 11.806 7.705 1.00 69.25 104 ASN A N 1
ATOM 866 C CA . ASN A 1 104 ? -13.180 11.343 6.830 1.00 69.25 104 ASN A CA 1
ATOM 867 C C . ASN A 1 104 ? -11.858 12.078 7.136 1.00 69.25 104 ASN A C 1
ATOM 869 O O . ASN A 1 104 ? -10.775 11.497 7.018 1.00 69.25 104 ASN A O 1
ATOM 873 N N . PHE A 1 105 ? -11.954 13.341 7.577 1.00 69.12 105 PHE A N 1
ATOM 874 C CA . PHE A 1 105 ? -10.831 14.217 7.905 1.00 69.12 105 PHE A CA 1
ATOM 875 C C . PHE A 1 105 ? -11.093 14.970 9.225 1.00 69.12 105 PHE A C 1
ATOM 877 O O . PHE A 1 105 ? -12.105 15.654 9.324 1.00 69.12 105 PHE A O 1
ATOM 884 N N . PRO A 1 106 ? -10.197 14.906 10.235 1.00 65.94 106 PRO A N 1
ATOM 885 C CA . PRO A 1 106 ? -10.463 15.484 11.563 1.00 65.94 106 PRO A CA 1
ATOM 886 C C . PRO A 1 106 ? -10.612 17.008 11.619 1.00 65.94 106 PRO A C 1
ATOM 888 O O . PRO A 1 106 ? -11.141 17.518 12.595 1.00 65.94 106 PRO A O 1
ATOM 891 N N . VAL A 1 107 ? -10.076 17.727 10.631 1.00 71.69 107 VAL A N 1
ATOM 892 C CA . VAL A 1 107 ? -10.004 19.200 10.628 1.00 71.69 107 VAL A CA 1
ATOM 893 C C . VAL A 1 107 ? -10.994 19.812 9.629 1.00 71.69 107 VAL A C 1
ATOM 895 O O . VAL A 1 107 ? -11.319 20.988 9.729 1.00 71.69 107 VAL A O 1
ATOM 898 N N . GLU A 1 108 ? -11.505 19.025 8.677 1.00 70.31 108 GLU A N 1
ATOM 899 C CA . GLU A 1 108 ? -12.353 19.514 7.584 1.00 70.31 108 GLU A CA 1
ATOM 900 C C . GLU A 1 108 ? -13.703 18.788 7.568 1.00 70.31 108 GLU A C 1
ATOM 902 O O . GLU A 1 108 ? -13.896 17.807 6.849 1.00 70.31 108 GLU A O 1
ATOM 907 N N . GLU A 1 109 ? -14.667 19.302 8.334 1.00 68.81 109 GLU A N 1
ATOM 908 C CA . GLU A 1 109 ? -16.039 18.767 8.395 1.00 68.81 109 GLU A CA 1
ATOM 909 C C . GLU A 1 109 ? -16.772 18.834 7.041 1.00 68.81 109 GLU A C 1
ATOM 911 O O . GLU A 1 109 ? -17.622 17.997 6.740 1.00 68.81 109 GLU A O 1
ATOM 916 N N . SER A 1 110 ? -16.384 19.771 6.168 1.00 72.56 110 SER A N 1
ATOM 917 C CA . SER A 1 110 ? -16.933 19.931 4.812 1.00 72.56 110 SER A CA 1
ATOM 918 C C . SER A 1 110 ? -16.652 18.744 3.881 1.00 72.56 110 SER A C 1
ATOM 920 O O . SER A 1 110 ? -17.282 18.619 2.831 1.00 72.56 110 SER A O 1
ATOM 922 N N . ARG A 1 111 ? -15.719 17.857 4.255 1.00 67.19 111 ARG A N 1
ATOM 923 C CA . ARG A 1 111 ? -15.329 16.658 3.493 1.00 67.19 111 ARG A CA 1
ATOM 924 C C . ARG A 1 111 ? -16.155 15.412 3.845 1.00 67.19 111 ARG A C 1
ATOM 926 O O . ARG A 1 111 ? -15.847 14.317 3.367 1.00 67.19 111 ARG A O 1
ATOM 933 N N . GLY A 1 112 ? -17.201 15.578 4.654 1.00 71.38 112 GLY A N 1
ATOM 934 C CA . GLY A 1 112 ? -18.172 14.539 4.984 1.00 71.38 112 GLY A CA 1
ATOM 935 C C . GLY A 1 112 ? -17.672 13.483 5.976 1.00 71.38 112 GLY A C 1
ATOM 936 O O . GLY A 1 112 ? -16.535 13.503 6.459 1.00 71.38 112 GLY A O 1
ATOM 937 N N . SER A 1 113 ? -18.555 12.535 6.274 1.00 76.88 113 SER A N 1
ATOM 938 C CA . SER A 1 113 ? -18.343 11.434 7.214 1.00 76.88 113 SER A CA 1
ATOM 939 C C . SER A 1 113 ? -18.730 10.093 6.593 1.00 76.88 113 SER A C 1
ATOM 941 O O . SER A 1 113 ? -19.451 10.039 5.596 1.00 76.88 113 SER A O 1
ATOM 943 N N . HIS A 1 114 ? -18.232 9.006 7.175 1.00 74.88 114 HIS A N 1
ATOM 944 C CA . HIS A 1 114 ? -18.656 7.644 6.868 1.00 74.88 114 HIS A CA 1
ATOM 945 C C . HIS A 1 114 ? -19.210 6.970 8.129 1.00 74.88 114 HIS A C 1
ATOM 947 O O . HIS A 1 114 ? -18.695 7.215 9.223 1.00 74.88 114 HIS A O 1
ATOM 953 N N . PRO A 1 115 ? -20.250 6.129 8.011 1.00 74.44 115 PRO A N 1
ATOM 954 C CA . PRO A 1 115 ? -20.764 5.386 9.147 1.00 74.44 115 PRO A CA 1
ATOM 955 C C . PRO A 1 115 ? -19.825 4.235 9.522 1.00 74.44 115 PRO A C 1
ATOM 957 O O . PRO A 1 115 ? -19.256 3.559 8.663 1.00 74.44 115 PRO A O 1
ATOM 960 N N . ILE A 1 116 ? -19.694 3.991 10.820 1.00 74.88 116 ILE A N 1
ATOM 961 C CA . ILE A 1 116 ? -19.042 2.823 11.406 1.00 74.88 116 ILE A CA 1
ATOM 962 C C . ILE A 1 116 ? -20.047 2.157 12.341 1.00 74.88 116 ILE A C 1
ATOM 964 O O . ILE A 1 116 ? -20.728 2.831 13.112 1.00 74.88 116 ILE A O 1
ATOM 968 N N . GLN A 1 117 ? -20.130 0.831 12.280 1.00 77.81 117 GLN A N 1
ATOM 969 C CA . GLN A 1 117 ? -20.933 0.051 13.214 1.00 77.81 117 GLN A CA 1
ATOM 970 C C . GLN A 1 117 ? -20.107 -0.296 14.445 1.00 77.81 117 GLN A C 1
ATOM 972 O O . GLN A 1 117 ? -18.990 -0.805 14.339 1.00 77.81 117 GLN A O 1
ATOM 977 N N . PHE A 1 118 ? -20.676 -0.024 15.608 1.00 79.50 118 PHE A N 1
ATOM 978 C CA . PHE A 1 118 ? -20.083 -0.319 16.894 1.00 79.50 118 PHE A CA 1
ATOM 979 C C . PHE A 1 118 ? -20.989 -1.268 17.681 1.00 79.50 118 PHE A C 1
ATOM 981 O O . PHE A 1 118 ? -22.193 -1.039 17.809 1.00 79.50 118 PHE A O 1
ATOM 988 N N . ASP A 1 119 ? -20.398 -2.350 18.177 1.00 81.88 119 ASP A N 1
ATOM 989 C CA . ASP A 1 119 ? -21.074 -3.446 18.867 1.00 81.88 119 ASP A CA 1
ATOM 990 C C . ASP A 1 119 ? -20.289 -3.822 20.135 1.00 81.88 119 ASP A C 1
ATOM 992 O O . ASP A 1 119 ? -19.119 -3.469 20.301 1.00 81.88 119 ASP A O 1
ATOM 996 N N . SER A 1 120 ? -20.934 -4.580 21.015 1.00 79.75 120 SER A N 1
ATOM 997 C CA . SER A 1 120 ? -20.360 -5.186 22.217 1.00 79.75 120 SER A CA 1
ATOM 998 C C . SER A 1 120 ? -19.131 -6.057 21.928 1.00 79.75 120 SER A C 1
ATOM 1000 O O . SER A 1 120 ? -18.256 -6.193 22.783 1.00 79.75 120 SER A O 1
ATOM 1002 N N . VAL A 1 121 ? -19.032 -6.635 20.727 1.00 83.19 121 VAL A N 1
ATOM 1003 C CA . VAL A 1 121 ? -17.877 -7.415 20.274 1.00 83.19 121 VAL A CA 1
ATOM 1004 C C . VAL A 1 121 ? -17.115 -6.635 19.210 1.00 83.19 121 VAL A C 1
ATOM 1006 O O . VAL A 1 121 ? -17.662 -6.283 18.169 1.00 83.19 121 VAL A O 1
ATOM 1009 N N . MET A 1 122 ? -15.819 -6.425 19.436 1.00 82.69 122 MET A N 1
ATOM 1010 C CA . MET A 1 122 ? -14.946 -5.707 18.507 1.00 82.69 122 MET A CA 1
ATOM 1011 C C . MET A 1 122 ? -13.550 -6.334 18.436 1.00 82.69 122 MET A C 1
ATOM 1013 O O . MET A 1 122 ? -13.214 -7.248 19.193 1.00 82.69 122 MET A O 1
ATOM 1017 N N . TYR A 1 123 ? -12.725 -5.820 17.528 1.00 83.31 123 TYR A N 1
ATOM 1018 C CA . TYR A 1 123 ? -11.326 -6.209 17.390 1.00 83.31 123 TYR A CA 1
ATOM 1019 C C . TYR A 1 123 ? -10.426 -4.999 17.600 1.00 83.31 123 TYR A C 1
ATOM 1021 O O . TYR A 1 123 ? -10.725 -3.909 17.115 1.00 83.31 123 TYR A O 1
ATOM 1029 N N . ILE A 1 124 ? -9.321 -5.210 18.305 1.00 82.81 124 ILE A N 1
ATOM 1030 C CA . ILE A 1 124 ? -8.249 -4.225 18.477 1.00 82.81 124 ILE A CA 1
ATOM 1031 C C . ILE A 1 124 ? -6.913 -4.854 18.105 1.00 82.81 124 ILE A C 1
ATOM 1033 O O . ILE A 1 124 ? -6.802 -6.079 18.040 1.00 82.81 124 ILE A O 1
ATOM 1037 N N . GLU A 1 125 ? -5.901 -4.025 17.869 1.00 80.38 125 GLU A N 1
ATOM 1038 C CA . GLU A 1 125 ? -4.551 -4.522 17.625 1.00 80.38 125 GLU A CA 1
ATOM 1039 C C . GLU A 1 125 ? -4.025 -5.241 18.859 1.00 80.38 125 GLU A C 1
ATOM 1041 O O . GLU A 1 125 ? -4.051 -4.717 19.977 1.00 80.38 125 GLU A O 1
ATOM 1046 N N . LYS A 1 126 ? -3.471 -6.433 18.660 1.00 82.56 126 LYS A N 1
ATOM 1047 C CA . LYS A 1 126 ? -2.838 -7.191 19.740 1.00 82.56 126 LYS A CA 1
ATOM 1048 C C . LYS A 1 126 ? -1.712 -6.406 20.418 1.00 82.56 126 LYS A C 1
ATOM 1050 O O . LYS A 1 126 ? -1.513 -6.545 21.623 1.00 82.56 126 LYS A O 1
ATOM 1055 N N . SER A 1 127 ? -0.998 -5.567 19.663 1.00 80.06 127 SER A N 1
ATOM 1056 C CA . SER A 1 127 ? 0.061 -4.691 20.181 1.00 80.06 127 SER A CA 1
ATOM 1057 C C . SER A 1 127 ? -0.446 -3.547 21.059 1.00 80.06 127 SER A C 1
ATOM 1059 O O . SER A 1 127 ? 0.355 -2.915 21.750 1.00 80.06 127 SER A O 1
ATOM 1061 N N . ASP A 1 128 ? -1.750 -3.260 21.036 1.00 81.88 128 ASP A N 1
ATOM 1062 C CA . ASP A 1 128 ? -2.341 -2.196 21.846 1.00 81.88 128 ASP A CA 1
ATOM 1063 C C . ASP A 1 128 ? -2.671 -2.636 23.275 1.00 81.88 128 ASP A C 1
ATOM 1065 O O . ASP A 1 128 ? -3.162 -1.839 24.076 1.00 81.88 128 ASP A O 1
ATOM 1069 N N . ILE A 1 129 ? -2.315 -3.874 23.627 1.00 80.56 129 ILE A N 1
ATOM 1070 C CA . ILE A 1 129 ? -2.407 -4.399 24.983 1.00 80.56 129 ILE A CA 1
ATOM 1071 C C . ILE A 1 129 ? -1.045 -4.817 25.505 1.00 80.56 129 ILE A C 1
ATOM 1073 O O . ILE A 1 129 ? -0.267 -5.489 24.829 1.00 80.56 129 ILE A O 1
ATOM 1077 N N . SER A 1 130 ? -0.794 -4.469 26.761 1.00 81.50 130 SER A N 1
ATOM 1078 C CA . SER A 1 130 ? 0.364 -4.939 27.510 1.00 81.50 130 SER A CA 1
ATOM 1079 C C . SER A 1 130 ? -0.045 -5.326 28.926 1.00 81.50 130 SER A C 1
ATOM 1081 O O . SER A 1 130 ? -0.841 -4.642 29.563 1.00 81.50 130 SER A O 1
ATOM 1083 N N . GLU A 1 131 ? 0.524 -6.416 29.438 1.00 78.38 131 GLU A N 1
ATOM 1084 C CA . GLU A 1 131 ? 0.392 -6.801 30.852 1.00 78.38 131 GLU A CA 1
ATOM 1085 C C . GLU A 1 131 ? 1.313 -5.960 31.743 1.00 78.38 131 GLU A C 1
ATOM 1087 O O . GLU A 1 131 ? 0.985 -5.671 32.890 1.00 78.38 131 GLU A O 1
ATOM 1092 N N . ASN A 1 132 ? 2.444 -5.517 31.189 1.00 76.31 132 ASN A N 1
ATOM 1093 C CA . ASN A 1 132 ? 3.429 -4.717 31.897 1.00 76.31 132 ASN A CA 1
ATOM 1094 C C . ASN A 1 132 ? 3.201 -3.235 31.606 1.00 76.31 132 ASN A C 1
ATOM 1096 O O . ASN A 1 132 ? 3.221 -2.811 30.445 1.00 76.31 132 ASN A O 1
ATOM 1100 N N . LEU A 1 133 ? 3.037 -2.444 32.662 1.00 72.06 133 LEU A N 1
ATOM 1101 C CA . LEU A 1 133 ? 2.986 -0.993 32.556 1.00 72.06 133 LEU A CA 1
ATOM 1102 C C . LEU A 1 133 ? 4.415 -0.448 32.428 1.00 72.06 133 LEU A C 1
ATOM 1104 O O . LEU A 1 133 ? 5.206 -0.530 33.366 1.00 72.06 133 LEU A O 1
ATOM 1108 N N . THR A 1 134 ? 4.748 0.122 31.272 1.00 76.75 134 THR A N 1
ATOM 1109 C CA . THR A 1 134 ? 5.957 0.939 31.094 1.00 76.75 134 THR A CA 1
ATOM 1110 C C . THR A 1 134 ? 5.563 2.412 31.031 1.00 76.75 134 THR A C 1
ATOM 1112 O O . THR A 1 134 ? 4.448 2.739 30.627 1.00 76.75 134 THR A O 1
ATOM 1115 N N . LYS A 1 135 ? 6.465 3.324 31.425 1.00 72.25 135 LYS A N 1
ATOM 1116 C CA . LYS A 1 135 ? 6.176 4.774 31.466 1.00 72.25 135 LYS A CA 1
ATOM 1117 C C . LYS A 1 135 ? 5.730 5.350 30.112 1.00 72.25 135 LYS A C 1
ATOM 1119 O O . LYS A 1 135 ? 4.993 6.331 30.089 1.00 72.25 135 LYS A O 1
ATOM 1124 N N . ASP A 1 136 ? 6.121 4.713 29.010 1.00 77.94 136 ASP A N 1
ATOM 1125 C CA . ASP A 1 136 ? 5.817 5.165 27.648 1.00 77.94 136 ASP A CA 1
ATOM 1126 C C . ASP A 1 136 ? 4.557 4.508 27.048 1.00 77.94 136 ASP A C 1
ATOM 1128 O O . ASP A 1 136 ? 4.095 4.904 25.975 1.00 77.94 136 ASP A O 1
ATOM 1132 N N . PHE A 1 137 ? 3.964 3.509 27.717 1.00 74.44 137 PHE A N 1
ATOM 1133 C CA . PHE A 1 137 ? 2.838 2.748 27.176 1.00 74.44 137 PHE A CA 1
ATOM 1134 C C . PHE A 1 137 ? 1.484 3.371 27.541 1.00 74.44 137 PHE A C 1
ATOM 1136 O O . PHE A 1 137 ? 0.946 3.178 28.628 1.00 74.44 137 PHE A O 1
ATOM 1143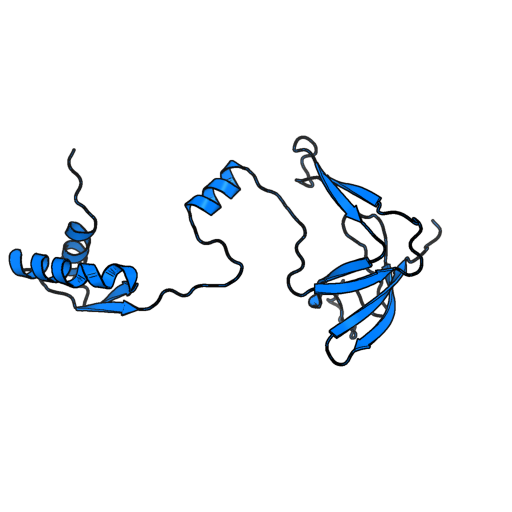 N N . LYS A 1 138 ? 0.887 4.091 26.587 1.00 75.50 138 LYS A N 1
ATOM 1144 C CA . LYS A 1 138 ? -0.382 4.830 26.758 1.00 75.50 138 LYS A CA 1
ATOM 1145 C C . LYS A 1 138 ? -1.626 4.089 26.247 1.00 75.50 138 LYS A C 1
ATOM 1147 O O . LYS A 1 138 ? -2.605 4.718 25.857 1.00 75.50 138 LYS A O 1
ATOM 1152 N N . ARG A 1 139 ? -1.567 2.760 26.171 1.00 83.12 139 ARG A N 1
ATOM 1153 C CA . ARG A 1 139 ? -2.641 1.914 25.624 1.00 83.12 139 ARG A CA 1
ATOM 1154 C C . ARG A 1 139 ? -3.215 1.014 26.716 1.00 83.12 139 ARG A C 1
ATOM 1156 O O . ARG A 1 139 ? -2.991 1.283 27.897 1.00 83.12 139 ARG A O 1
ATOM 1163 N N . LEU A 1 140 ? -3.987 -0.003 26.351 1.00 80.31 140 LEU A N 1
ATOM 1164 C CA . LEU A 1 140 ? -4.753 -0.781 27.316 1.00 80.31 140 LEU A CA 1
ATOM 1165 C C . LEU A 1 140 ? -3.835 -1.692 28.145 1.00 80.31 140 LEU A C 1
ATOM 1167 O O . LEU A 1 140 ? -3.045 -2.468 27.608 1.00 80.31 140 LEU A O 1
ATOM 1171 N N . THR A 1 141 ? -3.944 -1.608 29.468 1.00 82.25 141 THR A N 1
ATOM 1172 C CA . THR A 1 141 ? -3.298 -2.554 30.391 1.00 82.25 141 THR A CA 1
ATOM 1173 C C . THR A 1 141 ? -4.304 -2.982 31.460 1.00 82.25 141 THR A C 1
ATOM 1175 O O . THR A 1 141 ? -5.354 -2.342 31.589 1.00 82.25 141 THR A O 1
ATOM 1178 N N . PRO A 1 142 ? -4.026 -4.028 32.259 1.00 82.12 142 PRO A N 1
ATOM 1179 C CA . PRO A 1 142 ? -4.908 -4.413 33.360 1.00 82.12 142 PRO A CA 1
ATOM 1180 C C . PRO A 1 142 ? -5.235 -3.263 34.325 1.00 82.12 142 PRO A C 1
ATOM 1182 O O . PRO A 1 142 ? -6.352 -3.180 34.817 1.00 82.12 142 PRO A O 1
ATOM 1185 N N . ASN A 1 143 ? -4.293 -2.334 34.525 1.00 80.44 143 ASN A N 1
ATOM 1186 C CA . ASN A 1 143 ? -4.417 -1.235 35.488 1.00 80.44 143 ASN A CA 1
ATOM 1187 C C . ASN A 1 143 ? -4.605 0.147 34.835 1.00 80.44 143 ASN A C 1
ATOM 1189 O O . ASN A 1 143 ? -4.680 1.147 35.547 1.00 80.44 143 ASN A O 1
ATOM 1193 N N . GLN A 1 144 ? -4.647 0.232 33.501 1.00 78.81 144 GLN A N 1
ATOM 1194 C CA . GLN A 1 144 ? -4.772 1.497 32.772 1.00 78.81 144 GLN A CA 1
ATOM 1195 C C . GLN A 1 144 ? -5.946 1.431 31.789 1.00 78.81 144 GLN A C 1
ATOM 1197 O O . GLN A 1 144 ? -5.889 0.632 30.848 1.00 78.81 144 GLN A O 1
ATOM 1202 N N . PRO A 1 145 ? -6.976 2.280 31.957 1.00 82.38 145 PRO A N 1
ATOM 1203 C CA . PRO A 1 145 ? -8.058 2.387 30.991 1.00 82.38 145 PRO A CA 1
ATOM 1204 C C . PRO A 1 145 ? -7.573 2.975 29.665 1.00 82.38 145 PRO A C 1
ATOM 1206 O O . PRO A 1 145 ? -6.604 3.737 29.618 1.00 82.38 145 PRO A O 1
ATOM 1209 N N . CYS A 1 146 ? -8.286 2.666 28.585 1.00 78.50 146 CYS A N 1
ATOM 1210 C CA . CYS A 1 146 ? -8.025 3.231 27.264 1.00 78.50 146 CYS A CA 1
ATOM 1211 C C . CYS A 1 146 ? -9.318 3.769 26.644 1.00 78.50 146 CYS A C 1
ATOM 1213 O O . CYS A 1 146 ? -10.382 3.170 26.787 1.00 78.50 146 CYS A O 1
ATOM 1215 N N . GLY A 1 147 ? -9.232 4.916 25.972 1.00 78.62 147 GLY A N 1
ATOM 1216 C CA . GLY A 1 147 ? -10.357 5.493 25.242 1.00 78.62 147 GLY A CA 1
ATOM 1217 C C . GLY A 1 147 ? -10.476 4.886 23.848 1.00 78.62 147 GLY A C 1
ATOM 1218 O O . GLY A 1 147 ? -9.485 4.801 23.121 1.00 78.62 147 GLY A O 1
ATOM 1219 N N . LEU A 1 148 ? -11.689 4.511 23.452 1.00 77.62 148 LEU A N 1
ATOM 1220 C CA . LEU A 1 148 ? -11.970 4.101 22.082 1.00 77.62 148 LEU A CA 1
ATOM 1221 C C . LEU A 1 148 ? -12.117 5.327 21.187 1.00 77.62 148 LEU A C 1
ATOM 1223 O O . LEU A 1 148 ? -12.891 6.250 21.457 1.00 77.62 148 LEU A O 1
ATOM 1227 N N . LYS A 1 149 ? -11.368 5.330 20.086 1.00 74.69 149 LYS A N 1
ATOM 1228 C CA . LYS A 1 149 ? -11.398 6.422 19.117 1.00 74.69 149 LYS A CA 1
ATOM 1229 C C . LYS A 1 149 ? -12.795 6.530 18.497 1.00 74.69 149 LYS A C 1
ATOM 1231 O O . LYS A 1 149 ? -13.361 5.521 18.101 1.00 74.69 149 LYS A O 1
ATOM 1236 N N . HIS A 1 150 ? -13.320 7.752 18.385 1.00 72.94 150 HIS A N 1
ATOM 1237 C CA . HIS A 1 150 ? -14.639 8.090 17.814 1.00 72.94 150 HIS A CA 1
ATOM 1238 C C . HIS A 1 150 ? -15.878 7.657 18.613 1.00 72.94 150 HIS A C 1
ATOM 1240 O O . HIS A 1 150 ? -16.964 8.147 18.327 1.00 72.94 150 HIS A O 1
ATOM 1246 N N . VAL A 1 151 ? -15.729 6.800 19.623 1.00 68.62 151 VAL A N 1
ATOM 1247 C CA . VAL A 1 151 ? -16.861 6.194 20.340 1.00 68.62 151 VAL A CA 1
ATOM 1248 C C . VAL A 1 151 ? -17.172 6.913 21.665 1.00 68.62 151 VAL A C 1
ATOM 1250 O O . VAL A 1 151 ? -18.189 6.644 22.285 1.00 68.62 151 VAL A O 1
ATOM 1253 N N . ALA A 1 152 ? -16.335 7.864 22.100 1.00 72.81 152 ALA A N 1
ATOM 1254 C CA . ALA A 1 152 ? -16.483 8.580 23.379 1.00 72.81 152 ALA A CA 1
ATOM 1255 C C . ALA A 1 152 ? -16.672 7.650 24.601 1.00 72.81 152 ALA A C 1
ATOM 1257 O O . ALA A 1 152 ? -17.250 8.046 25.608 1.00 72.81 152 ALA A O 1
ATOM 1258 N N . LEU A 1 153 ? -16.145 6.423 24.517 1.00 70.88 153 LEU A N 1
ATOM 1259 C CA . LEU A 1 153 ? -16.170 5.429 25.585 1.00 70.88 153 LEU A CA 1
ATOM 1260 C C . LEU A 1 153 ? -14.764 5.145 26.093 1.00 70.88 153 LEU A C 1
ATOM 1262 O O . LEU A 1 153 ? -13.797 5.101 25.325 1.00 70.88 153 LEU A O 1
ATOM 1266 N N . VAL A 1 154 ? -14.673 4.897 27.395 1.00 80.44 154 VAL A N 1
ATOM 1267 C CA . VAL A 1 154 ? -13.452 4.469 28.070 1.00 80.44 154 VAL A CA 1
ATOM 1268 C C . VAL A 1 154 ? -13.648 3.044 28.566 1.00 80.44 154 VAL A C 1
ATOM 1270 O O . VAL A 1 154 ? -14.614 2.733 29.260 1.00 80.44 154 VAL A O 1
ATOM 1273 N N . ILE A 1 155 ? -12.722 2.168 28.194 1.00 79.44 155 ILE A N 1
ATOM 1274 C CA . ILE A 1 155 ? -12.757 0.743 28.520 1.00 79.44 155 ILE A CA 1
ATOM 1275 C C . ILE A 1 155 ? -11.662 0.390 29.525 1.00 79.44 155 ILE A C 1
ATOM 1277 O O . ILE A 1 155 ? -10.540 0.900 29.465 1.00 79.44 155 ILE A O 1
ATOM 1281 N N . THR A 1 156 ? -11.996 -0.521 30.432 1.00 84.75 156 THR A N 1
ATOM 1282 C CA . THR A 1 156 ? -11.098 -1.123 31.423 1.00 84.75 156 THR A CA 1
ATOM 1283 C C . THR A 1 156 ? -11.043 -2.628 31.241 1.00 84.75 156 THR A C 1
ATOM 1285 O O . THR A 1 156 ? -12.007 -3.260 30.803 1.00 84.75 156 THR A O 1
ATOM 1288 N N . THR A 1 157 ? -9.893 -3.210 31.567 1.00 84.50 157 THR A N 1
ATOM 1289 C CA . THR A 1 157 ? -9.711 -4.658 31.500 1.00 84.50 157 THR A CA 1
ATOM 1290 C C . THR A 1 157 ? -10.392 -5.324 32.681 1.00 84.50 157 THR A C 1
ATOM 1292 O O . THR A 1 157 ? -10.112 -4.968 33.821 1.00 84.50 157 THR A O 1
ATOM 1295 N 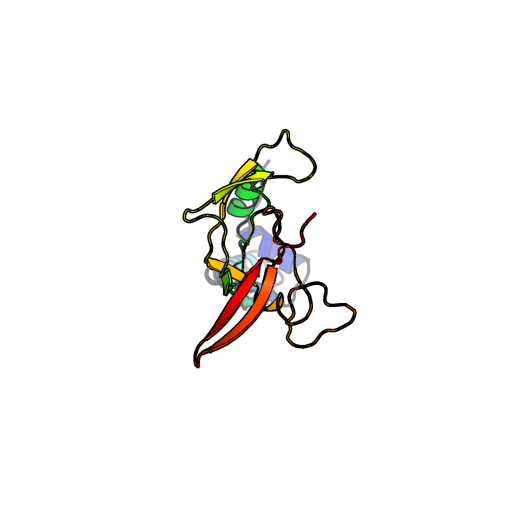N . GLN A 1 158 ? -11.277 -6.283 32.404 1.00 83.81 158 GLN A N 1
ATOM 1296 C CA . GLN A 1 158 ? -11.898 -7.107 33.435 1.00 83.81 158 GLN A CA 1
ATOM 1297 C C . GLN A 1 158 ? -11.168 -8.446 33.531 1.00 83.81 158 GLN A C 1
ATOM 1299 O O . GLN A 1 158 ? -10.531 -8.719 34.540 1.00 83.81 158 GLN A O 1
ATOM 1304 N N . ASP A 1 159 ? -11.188 -9.231 32.451 1.00 81.19 159 ASP A N 1
ATOM 1305 C CA . ASP A 1 159 ? -10.583 -10.562 32.407 1.00 81.19 159 ASP A CA 1
ATOM 1306 C C . ASP A 1 159 ? -9.850 -10.795 31.080 1.00 81.19 159 ASP A C 1
ATOM 1308 O O . ASP A 1 159 ? -10.319 -10.420 30.003 1.00 81.19 159 ASP A O 1
ATOM 1312 N N . ILE A 1 160 ? -8.696 -11.464 31.140 1.00 80.94 160 ILE A N 1
ATOM 1313 C CA . ILE A 1 160 ? -7.935 -11.893 29.959 1.00 80.94 160 ILE A CA 1
ATOM 1314 C C . ILE A 1 160 ? -8.034 -13.412 29.859 1.00 80.94 160 ILE A C 1
ATOM 1316 O O . ILE A 1 160 ? -7.404 -14.145 30.621 1.00 80.94 160 ILE A O 1
ATOM 1320 N N . ILE A 1 161 ? -8.799 -13.894 28.884 1.00 79.81 161 ILE A N 1
ATOM 1321 C CA . ILE A 1 161 ? -8.988 -15.322 28.643 1.00 79.81 161 ILE A CA 1
ATOM 1322 C C . ILE A 1 161 ? -7.940 -15.786 27.627 1.00 79.81 161 ILE A C 1
ATOM 1324 O O . ILE A 1 161 ? -7.862 -15.307 26.493 1.00 79.81 161 ILE A O 1
ATOM 1328 N N . ARG A 1 162 ? -7.104 -16.744 28.028 1.00 75.81 162 ARG A N 1
ATOM 1329 C CA . ARG A 1 162 ? -6.098 -17.353 27.152 1.00 75.81 162 ARG A CA 1
ATOM 1330 C C . ARG A 1 162 ? -6.600 -18.719 26.701 1.00 75.81 162 ARG A C 1
ATOM 1332 O O . ARG A 1 162 ? -6.649 -19.649 27.499 1.00 75.81 162 ARG A O 1
ATOM 1339 N N . CYS A 1 163 ? -6.955 -18.849 25.430 1.00 57.69 163 CYS A N 1
ATOM 1340 C CA . CYS A 1 163 ? -7.223 -20.146 24.822 1.00 57.69 163 CYS A CA 1
ATOM 1341 C C . CYS A 1 163 ? -5.943 -20.688 24.173 1.00 57.69 163 CYS A C 1
ATOM 1343 O O . CYS A 1 163 ? -5.060 -19.928 23.778 1.00 57.69 163 CYS A O 1
ATOM 1345 N N . VAL A 1 164 ? -5.867 -22.012 24.023 1.00 58.84 164 VAL A N 1
ATOM 1346 C CA . VAL A 1 164 ? -4.702 -22.732 23.466 1.00 58.84 164 VAL A CA 1
ATOM 1347 C C . VAL A 1 164 ? -4.289 -22.207 22.080 1.00 58.84 164 VAL A C 1
ATOM 1349 O O . VAL A 1 164 ? -3.111 -22.240 21.743 1.00 58.84 164 VAL A O 1
ATOM 1352 N N . PHE A 1 165 ? -5.240 -21.668 21.308 1.00 53.94 165 PHE A N 1
ATOM 1353 C CA . PHE A 1 165 ? -5.012 -21.157 19.953 1.00 53.94 165 PHE A CA 1
ATOM 1354 C C . PHE A 1 165 ? -5.069 -19.631 19.816 1.00 53.94 165 PHE A C 1
ATOM 1356 O O . PHE A 1 165 ? -4.433 -19.106 18.914 1.00 53.94 165 PHE A O 1
ATOM 1363 N N . ASN A 1 166 ? -5.789 -18.914 20.689 1.00 55.53 166 ASN A N 1
ATOM 1364 C CA . ASN A 1 166 ? -5.996 -17.464 20.594 1.00 55.53 166 ASN A CA 1
ATOM 1365 C C . ASN A 1 166 ? -6.141 -16.831 21.985 1.00 55.53 166 ASN A C 1
ATOM 1367 O O . ASN A 1 166 ? -6.624 -17.461 22.924 1.00 55.53 166 ASN A O 1
ATOM 1371 N N . ARG A 1 167 ? -5.773 -15.554 22.117 1.00 62.84 167 ARG A N 1
ATOM 1372 C CA . ARG A 1 167 ? -6.132 -14.744 23.291 1.00 62.84 167 ARG A CA 1
ATOM 1373 C C . ARG A 1 167 ? -7.464 -14.044 23.006 1.00 62.84 167 ARG A C 1
ATOM 1375 O O . ARG A 1 167 ? -7.674 -13.559 21.901 1.00 62.84 167 ARG A O 1
ATOM 1382 N N . THR A 1 168 ? -8.357 -13.999 23.981 1.00 66.19 168 THR A N 1
ATOM 1383 C CA . THR A 1 168 ? -9.622 -13.251 23.922 1.00 66.19 168 THR A CA 1
ATOM 1384 C C . THR A 1 168 ? -9.746 -12.428 25.189 1.00 66.19 168 THR A C 1
ATOM 1386 O O . THR A 1 168 ? -9.411 -12.920 26.265 1.00 66.19 168 THR A O 1
ATOM 1389 N N . ILE A 1 169 ? -10.200 -11.184 25.088 1.00 72.25 169 ILE A N 1
ATOM 1390 C CA . ILE A 1 169 ? -10.237 -10.287 26.244 1.00 72.25 169 ILE A CA 1
ATOM 1391 C C . ILE A 1 169 ? -11.656 -9.817 26.514 1.00 72.25 169 ILE A C 1
ATOM 1393 O O . ILE A 1 169 ? -12.395 -9.431 25.609 1.00 72.25 169 ILE A O 1
ATOM 1397 N N . THR A 1 170 ? -12.002 -9.833 27.791 1.00 73.94 170 THR A N 1
ATOM 1398 C CA . THR A 1 170 ? -13.264 -9.352 28.322 1.00 73.94 170 THR A CA 1
ATOM 1399 C C . THR A 1 170 ? -13.008 -8.012 29.000 1.00 73.94 170 THR A C 1
ATOM 1401 O O . THR A 1 170 ? -12.200 -7.905 29.927 1.00 73.94 170 THR A O 1
ATOM 1404 N N . LEU A 1 171 ? -13.671 -6.971 28.511 1.00 74.62 171 LEU A N 1
ATOM 1405 C CA . LEU A 1 171 ? -13.542 -5.606 29.000 1.00 74.62 171 LEU A CA 1
ATOM 1406 C C . LEU A 1 171 ? -14.854 -5.126 29.605 1.00 74.62 171 LEU A C 1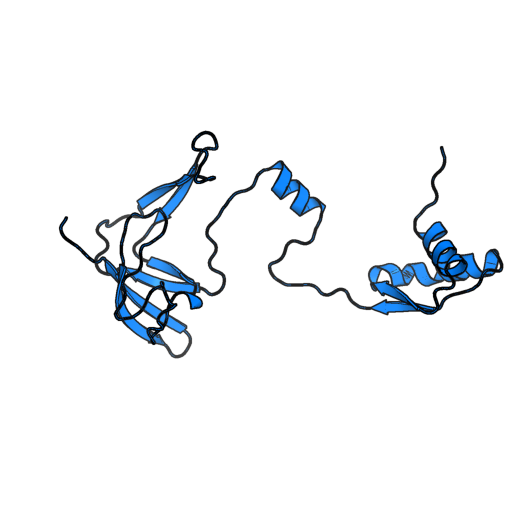
ATOM 1408 O O . LEU A 1 171 ? -15.933 -5.607 29.263 1.00 74.62 171 LEU A O 1
ATOM 1412 N N . LYS A 1 172 ? -14.740 -4.124 30.468 1.00 75.06 172 LYS A N 1
ATOM 1413 C CA . LYS A 1 172 ? -15.859 -3.413 31.071 1.00 75.06 172 LYS A CA 1
ATOM 1414 C C . LYS A 1 172 ? -15.692 -1.916 30.815 1.00 75.06 172 LYS A C 1
ATOM 1416 O O . LYS A 1 172 ? -14.599 -1.376 30.972 1.00 75.06 172 LYS A O 1
ATOM 1421 N N . GLU A 1 173 ? -16.755 -1.242 30.407 1.00 68.06 173 GLU A N 1
ATOM 1422 C CA . GLU A 1 173 ? -16.821 0.216 30.323 1.00 68.06 173 GLU A CA 1
ATOM 1423 C C . GLU A 1 173 ? -16.647 0.829 31.721 1.00 68.06 173 GLU A C 1
ATOM 1425 O O . GLU A 1 173 ? -17.326 0.421 32.674 1.00 68.06 173 GLU A O 1
ATOM 1430 N N . ASP A 1 174 ? -15.730 1.791 31.836 1.00 63.31 174 ASP A N 1
ATOM 1431 C CA . ASP A 1 174 ? -15.467 2.535 33.069 1.00 63.31 174 ASP A CA 1
ATOM 1432 C C . ASP A 1 174 ? -16.531 3.627 33.222 1.00 63.31 174 ASP A C 1
ATOM 1434 O O . ASP A 1 174 ? -16.423 4.706 32.636 1.00 63.31 174 ASP A O 1
ATOM 1438 N N . LYS A 1 175 ? -17.592 3.339 33.987 1.00 54.16 175 LYS A N 1
ATOM 1439 C CA . LYS A 1 175 ? -18.601 4.338 34.358 1.00 54.16 175 LYS A CA 1
ATOM 1440 C C . LYS A 1 175 ? -17.999 5.299 35.377 1.00 54.16 175 LYS A C 1
ATOM 1442 O O . LYS A 1 175 ? -18.227 5.163 36.577 1.00 54.16 175 LYS A O 1
ATOM 1447 N N . ARG A 1 176 ? -17.229 6.274 34.908 1.00 48.59 176 ARG A N 1
ATOM 1448 C CA . ARG A 1 176 ? -16.955 7.466 35.708 1.00 48.59 176 ARG A CA 1
ATOM 1449 C C . ARG A 1 176 ? -18.204 8.327 35.638 1.00 48.59 176 ARG A C 1
ATOM 1451 O O . ARG A 1 176 ? -18.502 8.886 34.586 1.00 48.59 176 ARG A O 1
ATOM 1458 N N . GLU A 1 177 ? -18.967 8.349 36.728 1.00 38.53 177 GLU A N 1
ATOM 1459 C CA . GLU A 1 177 ? -19.976 9.385 36.933 1.00 38.53 177 GLU A CA 1
ATOM 1460 C C . GLU A 1 177 ? -19.296 10.746 36.733 1.00 38.53 177 GLU A C 1
ATOM 1462 O O . GLU A 1 177 ? -18.193 10.979 37.234 1.00 38.53 177 GLU A O 1
ATOM 1467 N N . SER A 1 178 ? -19.924 11.563 35.890 1.00 33.69 178 SER A N 1
ATOM 1468 C CA . SER A 1 178 ? -19.534 12.932 35.547 1.00 33.69 178 SER A CA 1
ATOM 1469 C C . SER A 1 178 ? -19.343 13.815 36.771 1.00 33.69 178 SER A C 1
ATOM 1471 O O . SER A 1 178 ? -20.245 13.755 37.638 1.00 33.69 178 SER A O 1
#